Protein AF-A0A0G4L3L2-F1 (afdb_monomer_lite)

Sequence (146 aa):
MEMRANKRKVLPNSKELVLNYNRRTEPDVIPQHNDPLQIEWTDVKTLDDPQSTASCFIGGEALRVPDDSDPKFKLWWPMRHGWLNEEDYESAEHLFNDFETVIEKAIRQDLGLSRNSVWPQYSCVFVIPDLYDKYGGYDVTETFIK

Secondary structure (DSSP, 8-state):
--TTTTTPPPPTTHHHHHHHHHHHPPPP---GGG-TT------GGG-S-TT-TT----HHHHHTS-TT-SS------SEETTEE-TTT-S-HHHHHHHHHHHHHHHHHHTS----GGGGGG--------SS----SS--HHHHHH-

Structure (mmCIF, N/CA/C/O backbone):
data_AF-A0A0G4L3L2-F1
#
_entry.id   AF-A0A0G4L3L2-F1
#
loop_
_atom_site.group_PDB
_atom_site.id
_atom_site.type_symbol
_atom_site.label_atom_id
_atom_site.label_alt_id
_atom_site.label_comp_id
_atom_site.label_asym_id
_atom_site.label_entity_id
_atom_site.label_seq_id
_atom_site.pdbx_PDB_ins_code
_atom_site.Cartn_x
_atom_site.Cartn_y
_atom_site.Cartn_z
_atom_site.occupancy
_atom_site.B_iso_or_equiv
_atom_site.auth_seq_id
_atom_site.auth_comp_id
_atom_site.auth_asym_id
_atom_site.auth_atom_id
_atom_site.pdbx_PDB_model_num
ATOM 1 N N . MET A 1 1 ? 30.333 -23.474 -12.290 1.00 55.12 1 MET A N 1
ATOM 2 C CA . MET A 1 1 ? 31.736 -23.835 -12.592 1.00 55.12 1 MET A CA 1
ATOM 3 C C . MET A 1 1 ? 31.762 -24.846 -13.752 1.00 55.12 1 MET A C 1
ATOM 5 O O . MET A 1 1 ? 32.259 -25.940 -13.583 1.00 55.12 1 MET A O 1
ATOM 9 N N . GLU A 1 2 ? 31.203 -24.512 -14.931 1.00 64.56 2 GLU A N 1
ATOM 10 C CA . GLU A 1 2 ? 30.964 -25.517 -16.003 1.00 64.56 2 GLU A CA 1
ATOM 11 C C . GLU A 1 2 ? 30.978 -24.976 -17.453 1.00 64.56 2 GLU A C 1
ATOM 13 O O . GLU A 1 2 ? 30.742 -25.712 -18.405 1.00 64.56 2 GLU A O 1
ATOM 18 N N . MET A 1 3 ? 31.286 -23.692 -17.671 1.00 68.19 3 MET A N 1
ATOM 19 C CA . MET A 1 3 ? 31.401 -23.137 -19.035 1.00 68.19 3 MET A CA 1
ATOM 20 C C . MET A 1 3 ? 32.777 -23.420 -19.654 1.00 68.19 3 MET A C 1
ATOM 22 O O . MET A 1 3 ? 32.889 -23.723 -20.841 1.00 68.19 3 MET A O 1
ATOM 26 N N . ARG A 1 4 ? 33.835 -23.383 -18.827 1.00 63.28 4 ARG A N 1
ATOM 27 C CA . ARG A 1 4 ? 35.223 -23.617 -19.260 1.00 63.28 4 ARG A CA 1
ATOM 28 C C . ARG A 1 4 ? 35.494 -25.084 -19.605 1.00 63.28 4 ARG A C 1
ATOM 30 O O . ARG A 1 4 ? 36.118 -25.340 -20.628 1.00 63.28 4 ARG A O 1
ATOM 37 N N . ALA A 1 5 ? 34.982 -26.025 -18.806 1.00 75.94 5 ALA A N 1
ATOM 38 C CA . ALA A 1 5 ? 35.138 -27.466 -19.040 1.00 75.94 5 ALA A CA 1
ATOM 39 C C . ALA A 1 5 ? 34.462 -27.921 -20.347 1.00 75.94 5 ALA A C 1
ATOM 41 O O . ALA A 1 5 ? 35.021 -28.719 -21.091 1.00 75.94 5 ALA A O 1
ATOM 42 N N . ASN A 1 6 ? 33.314 -27.322 -20.680 1.00 76.06 6 ASN A N 1
ATOM 43 C CA . ASN A 1 6 ? 32.535 -27.643 -21.879 1.00 76.06 6 ASN A CA 1
ATOM 44 C C . ASN A 1 6 ? 32.904 -26.795 -23.114 1.00 76.06 6 ASN A C 1
ATOM 46 O O . ASN A 1 6 ? 32.197 -26.848 -24.119 1.00 76.06 6 ASN A O 1
ATOM 50 N N . LYS A 1 7 ? 33.967 -25.970 -23.045 1.00 74.25 7 LYS A N 1
ATOM 51 C CA . LYS A 1 7 ? 34.388 -25.009 -24.093 1.00 74.25 7 LYS A CA 1
ATOM 52 C C . LYS A 1 7 ? 33.258 -24.107 -24.628 1.00 74.25 7 LYS A C 1
ATOM 54 O O . LYS A 1 7 ? 33.363 -23.567 -25.730 1.00 74.25 7 LYS A O 1
ATOM 59 N N . ARG A 1 8 ? 32.187 -23.903 -23.855 1.00 71.38 8 ARG A N 1
ATOM 60 C CA . ARG A 1 8 ? 31.069 -23.032 -24.233 1.00 71.38 8 ARG A CA 1
ATOM 61 C C . ARG A 1 8 ? 31.498 -21.584 -24.017 1.00 71.38 8 ARG A C 1
ATOM 63 O O . ARG A 1 8 ? 31.829 -21.188 -22.900 1.00 71.38 8 ARG A O 1
ATOM 70 N N . LYS A 1 9 ? 31.524 -20.800 -25.094 1.00 70.19 9 LYS A N 1
ATOM 71 C CA . LYS A 1 9 ? 31.786 -19.357 -25.049 1.00 70.19 9 LYS A CA 1
ATOM 72 C C . LYS A 1 9 ? 30.460 -18.615 -25.163 1.00 70.19 9 LYS A C 1
ATOM 74 O O . LYS A 1 9 ? 29.697 -18.868 -26.089 1.00 70.19 9 LYS A O 1
ATOM 79 N N . VAL A 1 10 ? 30.198 -17.708 -24.227 1.00 71.06 10 VAL A N 1
ATOM 80 C CA . VAL A 1 10 ? 29.097 -16.746 -24.347 1.00 71.06 10 VAL A CA 1
ATOM 81 C C . VAL A 1 10 ? 29.445 -15.720 -25.417 1.00 71.06 10 VAL A C 1
ATOM 83 O O . VAL A 1 10 ? 30.600 -15.305 -25.530 1.00 71.06 10 VAL A O 1
ATOM 86 N N . LEU A 1 11 ? 28.447 -15.337 -26.212 1.00 77.44 11 LEU A N 1
ATOM 87 C CA . LEU A 1 11 ? 28.620 -14.332 -27.250 1.00 77.44 11 LEU A CA 1
ATOM 88 C C . LEU A 1 11 ? 28.963 -12.996 -26.570 1.00 77.44 11 LEU A C 1
ATOM 90 O O . LEU A 1 11 ? 28.160 -12.520 -25.765 1.00 77.44 11 LEU A O 1
ATOM 94 N N . PRO A 1 12 ? 30.125 -12.385 -26.854 1.00 77.56 12 PRO A N 1
ATOM 95 C CA . PRO A 1 12 ? 30.576 -11.205 -26.121 1.00 77.56 12 PRO A CA 1
ATOM 96 C C . PRO A 1 12 ? 29.653 -9.997 -26.321 1.00 77.56 12 PRO A C 1
ATOM 98 O O . PRO A 1 12 ? 29.585 -9.149 -25.440 1.00 77.56 12 PRO A O 1
ATOM 101 N N . ASN A 1 13 ? 28.912 -9.947 -27.437 1.00 84.06 13 ASN A N 1
ATOM 102 C CA . ASN A 1 13 ? 28.026 -8.833 -27.771 1.00 84.06 13 ASN A CA 1
ATOM 103 C C . ASN A 1 13 ? 26.521 -9.143 -27.656 1.00 84.06 13 ASN A C 1
ATOM 105 O O . ASN A 1 13 ? 25.691 -8.540 -28.335 1.00 84.06 13 ASN A O 1
ATOM 109 N N . SER A 1 14 ? 26.145 -10.118 -26.825 1.00 83.56 14 SER A N 1
ATOM 110 C CA . SER A 1 14 ? 24.741 -10.534 -26.685 1.00 83.56 14 SER A CA 1
ATOM 111 C C . SER A 1 14 ? 23.825 -9.408 -26.192 1.00 83.56 14 SER A C 1
ATOM 113 O O . SER A 1 14 ? 22.702 -9.283 -26.671 1.00 83.56 14 SER A O 1
ATOM 115 N N . LYS A 1 15 ? 24.307 -8.551 -25.281 1.00 88.94 15 LYS A N 1
ATOM 116 C CA . LYS A 1 15 ? 23.527 -7.431 -24.733 1.00 88.94 15 LYS A CA 1
ATOM 117 C C . LYS A 1 15 ? 23.177 -6.386 -25.796 1.00 88.94 15 LYS A C 1
ATOM 119 O O . LYS A 1 15 ? 22.025 -5.974 -25.876 1.00 88.94 15 LYS A O 1
ATOM 124 N N . GLU A 1 16 ? 24.145 -5.958 -26.607 1.00 90.50 16 GLU A N 1
ATOM 125 C CA . GLU A 1 16 ? 23.918 -4.931 -27.634 1.00 90.50 16 GLU A CA 1
ATOM 126 C C . GLU A 1 16 ? 22.978 -5.439 -28.733 1.00 90.50 16 GLU A C 1
ATOM 128 O O . GLU A 1 16 ? 22.109 -4.706 -29.200 1.00 90.50 16 GLU A O 1
ATOM 133 N N . LEU A 1 17 ? 23.097 -6.720 -29.095 1.00 90.19 17 LEU A N 1
ATOM 134 C CA . LEU A 1 17 ? 22.221 -7.356 -30.075 1.00 90.19 17 LEU A CA 1
ATOM 135 C C . LEU A 1 17 ? 20.758 -7.365 -29.607 1.00 90.19 17 LEU A C 1
ATOM 137 O O . LEU A 1 17 ? 19.875 -6.975 -30.369 1.00 90.19 17 LEU A O 1
ATOM 141 N N . VAL A 1 18 ? 20.509 -7.733 -28.346 1.00 89.56 18 VAL A N 1
ATOM 142 C CA . VAL A 1 18 ? 19.158 -7.719 -27.758 1.00 89.56 18 VAL A CA 1
ATOM 143 C C . VAL A 1 18 ? 18.606 -6.296 -27.664 1.00 89.56 18 VAL A C 1
ATOM 145 O O . VAL A 1 18 ? 17.461 -6.062 -28.037 1.00 89.56 18 VAL A O 1
ATOM 148 N N . LEU A 1 19 ? 19.414 -5.322 -27.232 1.00 91.62 19 LEU A N 1
ATOM 149 C CA . LEU A 1 19 ? 18.979 -3.923 -27.150 1.00 91.62 19 LEU A CA 1
ATOM 150 C C . LEU A 1 19 ? 18.607 -3.349 -28.523 1.00 91.62 19 LEU A C 1
ATOM 152 O O . LEU A 1 19 ? 17.598 -2.656 -28.647 1.00 91.62 19 LEU A O 1
ATOM 156 N N . ASN A 1 20 ? 19.403 -3.644 -29.554 1.00 93.31 20 ASN A N 1
ATOM 157 C CA . ASN A 1 20 ? 19.128 -3.197 -30.918 1.00 93.31 20 ASN A CA 1
ATOM 158 C C . ASN A 1 20 ? 17.855 -3.825 -31.492 1.00 93.31 20 ASN A C 1
ATOM 160 O O . ASN A 1 20 ? 17.123 -3.140 -32.205 1.00 93.31 20 ASN A O 1
ATOM 164 N N . TYR A 1 21 ? 17.586 -5.095 -31.176 1.00 92.25 21 TYR A N 1
ATOM 165 C CA . TYR A 1 21 ? 16.339 -5.759 -31.548 1.00 92.25 21 TYR A CA 1
ATOM 166 C C . TYR A 1 21 ? 15.142 -5.127 -30.824 1.00 92.25 21 TYR A C 1
ATOM 168 O O . TYR A 1 21 ? 14.243 -4.607 -31.477 1.00 92.25 21 TYR A O 1
ATOM 176 N N . ASN A 1 22 ? 15.180 -5.056 -29.489 1.00 92.56 22 ASN A N 1
ATOM 177 C CA . ASN A 1 22 ? 14.080 -4.525 -28.675 1.00 92.56 22 ASN A CA 1
ATOM 178 C C . ASN A 1 22 ? 13.737 -3.062 -28.995 1.00 92.56 22 ASN A C 1
ATOM 180 O O . ASN A 1 22 ? 12.605 -2.648 -28.795 1.00 92.56 22 ASN A O 1
ATOM 184 N N . ARG A 1 23 ? 14.699 -2.265 -29.484 1.00 92.25 23 ARG A N 1
ATOM 185 C CA . ARG A 1 23 ? 14.445 -0.874 -29.895 1.00 92.25 23 ARG A CA 1
ATOM 186 C C . ARG A 1 23 ? 13.660 -0.769 -31.208 1.00 92.25 23 ARG A C 1
ATOM 188 O O . ARG A 1 23 ? 13.014 0.247 -31.434 1.00 92.25 23 ARG A O 1
ATOM 195 N N . ARG A 1 24 ? 13.797 -1.748 -32.106 1.00 93.12 24 ARG A N 1
ATOM 196 C CA . ARG A 1 24 ? 13.209 -1.711 -33.458 1.00 93.12 24 ARG A CA 1
ATOM 197 C C . ARG A 1 24 ? 11.904 -2.490 -33.558 1.00 93.12 24 ARG A C 1
ATOM 199 O O . ARG A 1 24 ? 11.116 -2.208 -34.450 1.00 93.12 24 ARG A O 1
ATOM 206 N N . THR A 1 25 ? 11.726 -3.483 -32.698 1.00 92.88 25 THR A N 1
ATOM 207 C CA . THR A 1 25 ? 10.556 -4.356 -32.699 1.00 92.88 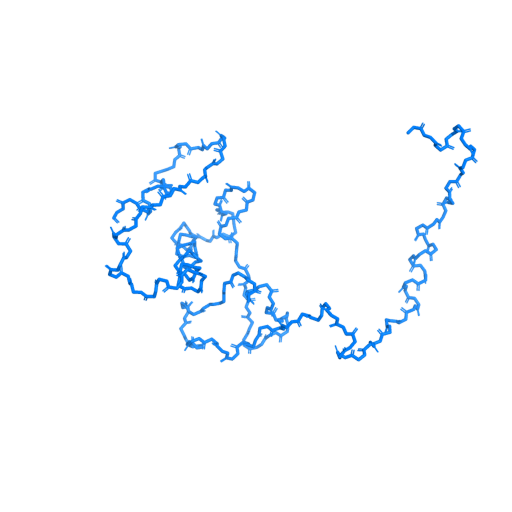25 THR A CA 1
ATOM 208 C C . THR A 1 25 ? 9.446 -3.728 -31.866 1.00 92.88 25 THR A C 1
ATOM 210 O O . THR A 1 25 ? 9.651 -3.430 -30.691 1.00 92.88 25 THR A O 1
ATOM 213 N N . GLU A 1 26 ? 8.277 -3.539 -32.470 1.00 92.00 26 GLU A N 1
ATOM 214 C CA . GLU A 1 26 ? 7.068 -3.131 -31.754 1.00 92.00 26 GLU A CA 1
ATOM 215 C C . GLU A 1 26 ? 6.461 -4.335 -31.012 1.00 92.00 26 GLU A C 1
ATOM 217 O O . GLU A 1 26 ? 6.576 -5.467 -31.490 1.00 92.00 26 GLU A O 1
ATOM 222 N N . PRO A 1 27 ? 5.856 -4.130 -29.831 1.00 88.19 27 PRO A N 1
ATOM 223 C CA . PRO A 1 27 ? 5.172 -5.201 -29.119 1.00 88.19 27 PRO A CA 1
ATOM 224 C C . PRO A 1 27 ? 3.898 -5.624 -29.862 1.00 88.19 27 PRO A C 1
ATOM 226 O O . PRO A 1 27 ? 3.087 -4.784 -30.250 1.00 88.19 27 PRO A O 1
ATOM 229 N N . ASP A 1 28 ? 3.692 -6.934 -30.005 1.00 84.44 28 ASP A N 1
ATOM 230 C CA . ASP A 1 28 ? 2.458 -7.478 -30.570 1.00 84.44 28 ASP A CA 1
ATOM 231 C C . ASP A 1 28 ? 1.310 -7.356 -29.560 1.00 84.44 28 ASP A C 1
ATOM 233 O O . ASP A 1 28 ? 1.382 -7.870 -28.440 1.00 84.44 28 ASP A O 1
ATOM 237 N N . VAL A 1 29 ? 0.223 -6.697 -29.963 1.00 85.31 29 VAL A N 1
ATOM 238 C CA . VAL A 1 29 ? -0.986 -6.579 -29.140 1.00 85.31 29 VAL A CA 1
ATOM 239 C C . VAL A 1 29 ? -1.827 -7.839 -29.311 1.00 85.31 29 VAL A C 1
ATOM 241 O O . VAL A 1 29 ? -2.409 -8.079 -30.371 1.00 85.31 29 VAL A O 1
ATOM 244 N N . ILE A 1 30 ? -1.909 -8.649 -28.256 1.00 85.62 30 ILE A N 1
ATOM 245 C CA . ILE A 1 30 ? -2.783 -9.823 -28.224 1.00 85.62 30 ILE A CA 1
ATOM 246 C C . ILE A 1 30 ? -4.220 -9.433 -27.837 1.00 85.62 30 ILE A C 1
ATOM 248 O O . ILE A 1 30 ? -4.425 -8.488 -27.072 1.00 85.62 30 ILE A O 1
ATOM 252 N N . PRO A 1 31 ? -5.247 -10.146 -28.335 1.00 86.56 31 PRO A N 1
ATOM 253 C CA . PRO A 1 31 ? -6.617 -9.959 -27.865 1.00 86.56 31 PRO A CA 1
ATOM 254 C C . PRO A 1 31 ? -6.755 -10.281 -26.370 1.00 86.56 31 PRO A C 1
ATOM 256 O O . PRO A 1 31 ? -6.218 -11.288 -25.921 1.00 86.56 31 PRO A O 1
ATOM 259 N N . GLN A 1 32 ? -7.556 -9.504 -25.631 1.00 81.12 32 GLN A N 1
ATOM 260 C CA . GLN A 1 32 ? -7.742 -9.673 -24.176 1.00 81.12 32 GLN A CA 1
ATOM 261 C C . GLN A 1 32 ? -8.170 -11.091 -23.762 1.00 81.12 32 GLN A C 1
ATOM 263 O O . GLN A 1 32 ? -7.652 -11.637 -22.800 1.00 81.12 32 GLN A O 1
ATOM 268 N N . HIS A 1 33 ? -9.050 -11.748 -24.529 1.00 85.00 33 HIS A N 1
ATOM 269 C CA . HIS A 1 33 ? -9.484 -13.123 -24.234 1.00 85.00 33 HIS A CA 1
ATOM 270 C C . HIS A 1 33 ? -8.355 -14.170 -24.305 1.00 85.00 33 HIS A C 1
ATOM 272 O O . HIS A 1 33 ? -8.544 -15.294 -23.848 1.00 85.00 33 HIS A O 1
ATOM 278 N N . ASN A 1 34 ? -7.206 -13.813 -24.890 1.00 85.31 34 ASN A N 1
ATOM 279 C CA . ASN A 1 34 ? -6.017 -14.655 -24.990 1.00 85.31 34 ASN A CA 1
ATOM 280 C C . ASN A 1 34 ? -4.933 -14.279 -23.968 1.00 85.31 34 ASN A C 1
ATOM 282 O O . ASN A 1 34 ? -3.864 -14.889 -23.996 1.00 85.31 34 ASN A O 1
ATOM 286 N N . ASP A 1 35 ? -5.183 -13.301 -23.090 1.00 85.19 35 ASP A N 1
ATOM 287 C CA . ASP A 1 35 ? -4.245 -12.872 -22.053 1.00 85.19 35 ASP A CA 1
ATOM 288 C C . ASP A 1 35 ? -4.692 -13.358 -20.660 1.00 85.19 35 ASP A C 1
ATOM 290 O O . ASP A 1 35 ? -5.435 -12.668 -19.960 1.00 85.19 35 ASP A O 1
ATOM 294 N N . PRO A 1 36 ? -4.247 -14.547 -20.210 1.00 81.88 36 PRO A N 1
ATOM 295 C CA . PRO A 1 36 ? -4.559 -15.037 -18.869 1.00 81.88 36 PRO A CA 1
ATOM 296 C C . PRO A 1 36 ? -3.869 -14.235 -17.753 1.00 81.88 36 PRO A C 1
ATOM 298 O O . PRO A 1 36 ? -4.173 -14.459 -16.583 1.00 81.88 36 PRO A O 1
ATOM 301 N N . LEU A 1 37 ? -2.926 -13.345 -18.087 1.00 84.94 37 LEU A N 1
ATOM 302 C CA . LEU A 1 37 ? -2.200 -12.491 -17.144 1.00 84.94 37 LEU A CA 1
ATOM 303 C C . LEU A 1 37 ? -2.688 -11.038 -17.188 1.00 84.94 37 LEU A C 1
ATOM 305 O O . LEU A 1 37 ? -2.021 -10.156 -16.641 1.00 84.94 37 LEU A O 1
ATOM 309 N N . GLN A 1 38 ? -3.843 -10.787 -17.8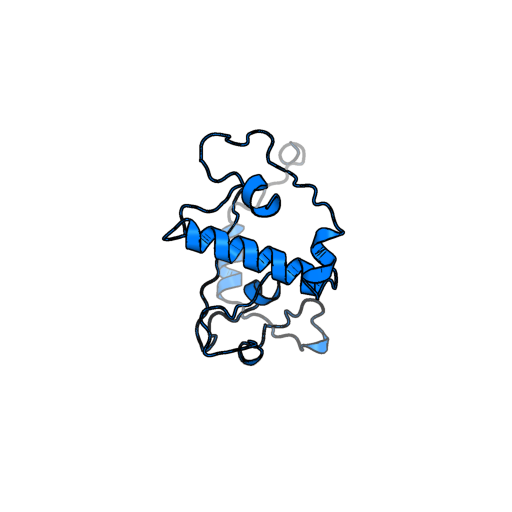12 1.00 84.00 38 GLN A N 1
ATOM 310 C CA . GLN A 1 38 ? -4.424 -9.456 -17.887 1.00 84.00 38 GLN A CA 1
ATOM 311 C C . GLN A 1 38 ? -4.581 -8.864 -16.481 1.00 84.00 38 GLN A C 1
ATOM 313 O O . GLN A 1 38 ? -5.225 -9.436 -15.600 1.00 84.00 38 GLN A O 1
ATOM 318 N N . ILE A 1 39 ? -3.998 -7.684 -16.282 1.00 86.12 39 ILE A N 1
ATOM 319 C CA . ILE A 1 39 ? -4.164 -6.917 -15.051 1.00 86.12 39 ILE A CA 1
ATOM 320 C C . ILE A 1 39 ? -5.500 -6.183 -15.140 1.00 86.12 39 ILE A C 1
ATOM 322 O O . ILE A 1 39 ? -5.710 -5.349 -16.021 1.00 86.12 39 ILE A O 1
ATOM 326 N N . GLU A 1 40 ? -6.403 -6.498 -14.218 1.00 88.06 40 GLU A N 1
ATOM 327 C CA . GLU A 1 40 ? -7.616 -5.718 -13.997 1.00 88.06 40 GLU A CA 1
ATOM 328 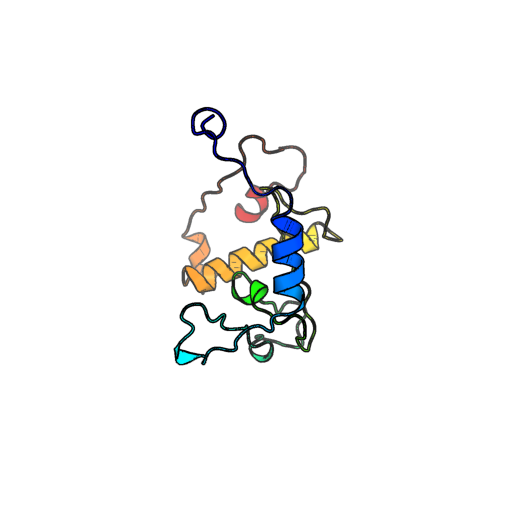C C . GLU A 1 40 ? -7.254 -4.455 -13.210 1.00 88.06 40 GLU A C 1
ATOM 330 O O . GLU A 1 40 ? -6.923 -4.529 -12.025 1.00 88.06 40 GLU A O 1
ATOM 335 N N . TRP A 1 41 ? -7.243 -3.316 -13.903 1.00 91.62 41 TRP A N 1
ATOM 336 C CA . TRP A 1 41 ? -6.935 -2.013 -13.319 1.00 91.62 41 TRP A CA 1
ATOM 337 C C . TRP A 1 41 ? -8.057 -1.548 -12.393 1.00 91.62 41 TRP A C 1
ATOM 339 O O . TRP A 1 41 ? -9.236 -1.728 -12.694 1.00 91.62 41 TRP A O 1
ATOM 349 N N . THR A 1 42 ? -7.679 -0.918 -11.286 1.00 92.94 42 THR A N 1
ATOM 350 C CA . THR A 1 42 ? -8.610 -0.360 -10.306 1.00 92.94 42 THR A CA 1
ATOM 351 C C . THR A 1 42 ? -9.359 0.815 -10.921 1.00 92.94 42 THR A C 1
ATOM 353 O O . THR A 1 42 ? -8.743 1.781 -11.381 1.00 92.94 42 THR A O 1
ATOM 356 N N . ASP A 1 43 ? -10.691 0.758 -10.910 1.00 90.81 43 ASP A N 1
ATOM 357 C CA . ASP A 1 43 ? -11.507 1.905 -11.295 1.00 90.81 43 ASP A CA 1
ATOM 358 C C . ASP A 1 43 ? -11.509 2.932 -10.163 1.00 90.81 43 ASP A C 1
ATOM 360 O O . ASP A 1 43 ? -12.132 2.767 -9.121 1.00 90.81 43 ASP A O 1
ATOM 364 N N . VAL A 1 44 ? -10.824 4.042 -10.394 1.00 88.69 44 VAL A N 1
ATOM 365 C CA . VAL A 1 44 ? -10.684 5.139 -9.435 1.00 88.69 44 VAL A CA 1
ATOM 366 C C . VAL A 1 44 ? -12.035 5.720 -8.989 1.00 88.69 44 VAL A C 1
ATOM 368 O O . VAL A 1 44 ? -12.138 6.302 -7.909 1.00 88.69 44 VAL A O 1
ATOM 371 N N . LYS A 1 45 ? -13.098 5.544 -9.780 1.00 86.25 45 LYS A N 1
ATOM 372 C CA . LYS A 1 45 ? -14.442 6.049 -9.459 1.00 86.25 45 LYS A CA 1
ATOM 373 C C . LYS A 1 45 ? -15.167 5.227 -8.399 1.00 86.25 45 LYS A C 1
ATOM 375 O O . LYS A 1 45 ? -16.200 5.682 -7.913 1.00 86.25 45 LYS A O 1
ATOM 380 N N . THR A 1 46 ? -14.663 4.045 -8.047 1.00 84.81 46 THR A N 1
ATOM 381 C CA . THR A 1 46 ? -15.269 3.188 -7.017 1.00 84.81 46 THR A CA 1
ATOM 382 C C . THR A 1 46 ? -14.850 3.570 -5.602 1.00 84.81 46 THR A C 1
ATOM 384 O O . THR A 1 46 ? -15.213 2.871 -4.661 1.00 84.81 46 THR A O 1
ATOM 387 N N . LEU A 1 47 ? -14.085 4.653 -5.438 1.00 83.06 47 LEU A N 1
ATOM 388 C CA . LEU A 1 47 ? -13.742 5.196 -4.130 1.00 83.06 47 LEU A CA 1
ATOM 389 C C . LEU A 1 47 ? -15.027 5.505 -3.339 1.00 83.06 47 LEU A C 1
ATOM 391 O O . LEU A 1 47 ? -15.920 6.172 -3.862 1.00 83.06 47 LEU A O 1
ATOM 395 N N . ASP A 1 48 ? -15.107 5.046 -2.086 1.00 73.44 48 ASP A N 1
ATOM 396 C CA . ASP A 1 48 ? -16.316 5.181 -1.253 1.00 73.44 48 ASP A CA 1
ATOM 397 C C . ASP A 1 48 ? -16.773 6.641 -1.111 1.00 73.44 48 ASP A C 1
ATOM 399 O O . ASP A 1 48 ? -17.967 6.940 -1.135 1.00 73.44 48 ASP A O 1
ATOM 403 N N . ASP A 1 49 ? -15.809 7.555 -0.970 1.00 76.31 49 ASP A N 1
ATOM 404 C CA . ASP A 1 49 ? -16.051 8.993 -0.925 1.00 76.31 49 ASP A CA 1
ATOM 405 C C . ASP A 1 49 ? -14.916 9.746 -1.638 1.00 76.31 49 ASP A C 1
ATOM 407 O O . ASP A 1 49 ? -13.863 9.988 -1.042 1.00 76.31 49 ASP A O 1
ATOM 411 N N . PRO A 1 50 ? -15.124 10.163 -2.900 1.00 71.31 50 PRO A N 1
ATOM 412 C CA . PRO A 1 50 ? -14.129 10.900 -3.676 1.00 71.31 50 PRO A CA 1
ATOM 413 C C . PRO A 1 50 ? -13.738 12.268 -3.100 1.00 71.31 50 PRO A C 1
ATOM 415 O O . PRO A 1 50 ? -12.770 12.860 -3.573 1.00 71.31 50 PRO A O 1
ATOM 418 N N . GLN A 1 51 ? -14.505 12.821 -2.154 1.00 69.50 51 GLN A N 1
ATOM 419 C CA . GLN A 1 51 ? -14.216 14.118 -1.529 1.00 69.50 51 GLN A CA 1
ATOM 420 C C . GLN A 1 51 ? -13.538 13.979 -0.162 1.00 69.50 51 GLN A C 1
ATOM 422 O O . GLN A 1 51 ? -12.981 14.954 0.348 1.00 69.50 51 GLN A O 1
ATOM 427 N N . SER A 1 52 ? -13.567 12.786 0.434 1.00 73.38 52 SER A N 1
ATOM 428 C CA . SER A 1 52 ? -12.913 12.521 1.709 1.00 73.38 52 SER A CA 1
ATOM 429 C C . SER A 1 52 ? -11.435 12.220 1.508 1.00 73.38 52 SER A C 1
ATOM 431 O O . SER A 1 52 ? -11.059 11.282 0.809 1.00 73.38 52 SER A O 1
ATOM 433 N N . THR A 1 53 ? -10.583 12.957 2.217 1.00 67.06 53 THR A N 1
ATOM 434 C CA . THR A 1 53 ? -9.140 12.688 2.282 1.00 67.06 53 THR A CA 1
ATOM 435 C C . THR A 1 53 ? -8.806 11.348 2.936 1.00 67.06 53 THR A C 1
ATOM 437 O O . THR A 1 53 ? -7.692 10.868 2.779 1.00 67.06 53 THR A O 1
ATOM 440 N N . ALA A 1 54 ? -9.747 10.746 3.670 1.00 70.94 54 ALA A N 1
ATOM 441 C CA . ALA A 1 54 ? -9.573 9.437 4.299 1.00 70.94 54 ALA A CA 1
ATOM 442 C C . ALA A 1 54 ? -9.949 8.264 3.372 1.00 70.94 54 ALA A C 1
ATOM 444 O O . ALA A 1 54 ? -9.737 7.104 3.728 1.00 70.94 54 ALA A O 1
ATOM 445 N N . SER A 1 55 ? -10.533 8.530 2.197 1.00 84.06 55 SER A N 1
ATOM 446 C CA . SER A 1 55 ? -10.865 7.469 1.247 1.00 84.06 55 SER A CA 1
ATOM 447 C C . SER A 1 55 ? -9.632 7.081 0.428 1.00 84.06 55 SER A C 1
ATOM 449 O O . SER A 1 55 ? -8.934 7.928 -0.122 1.00 84.06 55 SER A O 1
ATOM 451 N N . CYS A 1 56 ? -9.333 5.784 0.370 1.00 91.44 56 CYS A N 1
ATOM 452 C CA . CYS A 1 56 ? -8.117 5.254 -0.246 1.00 91.44 56 CYS A CA 1
ATOM 453 C C . CYS A 1 56 ? -8.313 3.810 -0.726 1.00 91.44 56 CYS A C 1
ATOM 455 O O . CYS A 1 56 ? -9.170 3.085 -0.212 1.00 91.44 56 CYS A O 1
ATOM 457 N N . PHE A 1 57 ? -7.478 3.375 -1.666 1.00 93.50 57 PHE A N 1
ATOM 458 C CA . PHE A 1 57 ? -7.325 1.963 -2.016 1.00 93.50 57 PHE A CA 1
ATOM 459 C C . PHE A 1 57 ? -6.213 1.336 -1.173 1.00 93.50 57 PHE A C 1
ATOM 461 O O . PHE A 1 57 ? -5.250 2.017 -0.817 1.00 93.50 57 PHE A O 1
ATOM 468 N N . ILE A 1 58 ? -6.316 0.038 -0.884 1.00 94.38 58 ILE A N 1
ATOM 469 C CA . ILE A 1 58 ? -5.267 -0.715 -0.183 1.00 94.38 58 ILE A CA 1
ATOM 470 C C . ILE A 1 58 ? -4.861 -1.961 -0.974 1.00 94.38 58 ILE A C 1
ATOM 472 O O . ILE A 1 58 ? -5.557 -2.396 -1.890 1.00 94.38 58 ILE A O 1
ATOM 476 N N . GLY A 1 59 ? -3.713 -2.543 -0.623 1.00 92.69 59 GLY A N 1
ATOM 477 C CA . GLY A 1 59 ? -3.276 -3.832 -1.155 1.00 92.69 59 GLY A CA 1
ATOM 478 C C . GLY A 1 59 ? -3.196 -3.869 -2.684 1.00 92.69 59 GLY A C 1
ATOM 479 O O . GLY A 1 59 ? -2.585 -3.005 -3.314 1.00 92.69 59 GLY A O 1
ATOM 480 N N . GLY A 1 60 ? -3.801 -4.897 -3.284 1.00 93.12 60 GLY A N 1
ATOM 481 C CA . GLY A 1 60 ? -3.774 -5.104 -4.732 1.00 93.12 60 GLY A CA 1
ATOM 482 C C . GLY A 1 60 ? -4.431 -3.976 -5.527 1.00 93.12 60 GLY A C 1
ATOM 483 O O . GLY A 1 60 ? -3.932 -3.636 -6.595 1.00 93.12 60 GLY A O 1
ATOM 484 N N . GLU A 1 61 ? -5.493 -3.362 -5.002 1.00 93.44 61 GLU A N 1
ATOM 485 C CA . GLU A 1 61 ? -6.182 -2.257 -5.677 1.00 93.44 61 GLU A CA 1
ATOM 486 C C . GLU A 1 61 ? -5.294 -1.012 -5.751 1.00 93.44 61 GLU A C 1
ATOM 488 O O . GLU A 1 61 ? -5.211 -0.376 -6.800 1.00 93.44 61 GLU A O 1
ATOM 493 N N . ALA A 1 62 ? -4.552 -0.707 -4.681 1.00 94.56 62 ALA A N 1
ATOM 494 C CA . ALA A 1 62 ? -3.615 0.418 -4.659 1.00 94.56 62 ALA A CA 1
ATOM 495 C C . ALA A 1 62 ? -2.479 0.259 -5.686 1.00 94.56 62 ALA A C 1
ATOM 497 O O . ALA A 1 62 ? -2.045 1.235 -6.292 1.00 94.56 62 ALA A O 1
ATOM 498 N N . LEU A 1 63 ? -2.016 -0.976 -5.913 1.00 94.69 63 LEU A N 1
ATOM 499 C CA . LEU A 1 63 ? -0.961 -1.291 -6.889 1.00 94.69 63 LEU A CA 1
ATOM 500 C C . LEU A 1 63 ? -1.438 -1.269 -8.341 1.00 94.69 63 LEU A C 1
ATOM 502 O O . LEU A 1 63 ? -0.617 -1.249 -9.255 1.00 94.69 63 LEU A O 1
ATOM 506 N N . ARG A 1 64 ? -2.753 -1.322 -8.551 1.00 94.50 64 ARG A N 1
ATOM 507 C CA . ARG A 1 64 ? -3.389 -1.351 -9.869 1.00 94.50 64 ARG A CA 1
ATOM 508 C C . ARG A 1 64 ? -4.120 -0.049 -10.174 1.00 94.50 64 ARG A C 1
ATOM 510 O O . ARG A 1 64 ? -4.983 -0.030 -11.045 1.00 94.50 64 ARG A O 1
ATOM 517 N N . VAL A 1 65 ? -3.793 1.036 -9.477 1.00 94.12 65 VAL A N 1
ATOM 518 C CA . VAL A 1 65 ? -4.218 2.373 -9.893 1.00 94.12 65 VAL A CA 1
ATOM 519 C C . VAL A 1 65 ? -3.399 2.772 -11.129 1.00 94.12 65 VAL A C 1
ATOM 521 O O . VAL A 1 65 ? -2.171 2.694 -11.073 1.00 94.12 65 VAL A O 1
ATOM 524 N N . PRO A 1 66 ? -4.031 3.182 -12.245 1.00 92.06 66 PRO A N 1
ATOM 525 C CA . PRO A 1 66 ? -3.305 3.648 -13.425 1.00 92.06 66 PRO A CA 1
ATOM 526 C C . PRO A 1 66 ? -2.443 4.886 -13.136 1.00 92.06 66 PRO A C 1
ATOM 528 O O . PRO A 1 66 ? -2.875 5.800 -12.427 1.00 92.06 66 PRO A O 1
ATOM 531 N N . ASP A 1 67 ? -1.253 4.958 -13.736 1.00 88.94 67 ASP A N 1
ATOM 532 C CA . ASP A 1 67 ? -0.334 6.103 -13.592 1.00 88.94 67 ASP A CA 1
ATOM 533 C C . ASP A 1 67 ? -0.941 7.424 -14.111 1.00 88.94 67 ASP A C 1
ATOM 535 O O . ASP A 1 67 ? -0.586 8.514 -13.651 1.00 88.94 67 ASP A O 1
ATOM 539 N N . ASP A 1 68 ? -1.861 7.335 -15.072 1.00 90.38 68 ASP A N 1
ATOM 540 C CA . ASP A 1 68 ? -2.605 8.440 -15.681 1.00 90.38 68 ASP A CA 1
ATOM 541 C C . ASP A 1 68 ? -4.010 8.634 -15.081 1.00 90.38 68 ASP A C 1
ATOM 543 O O . ASP A 1 68 ? -4.858 9.296 -15.682 1.00 90.38 68 ASP A O 1
ATOM 547 N N . SER A 1 69 ? -4.249 8.090 -13.883 1.00 89.62 69 SER A N 1
ATOM 548 C CA . SER A 1 69 ? -5.496 8.265 -13.132 1.00 89.62 69 SER A CA 1
ATOM 549 C C . SER A 1 69 ? -5.874 9.735 -12.895 1.00 89.62 69 SER A C 1
ATOM 551 O O . SER A 1 69 ? -5.025 10.597 -12.643 1.00 89.62 69 SER A O 1
ATOM 553 N N . ASP A 1 70 ? -7.184 10.003 -12.938 1.00 86.81 70 ASP A N 1
ATOM 554 C CA . ASP A 1 70 ? -7.794 11.276 -12.550 1.00 86.81 70 ASP A CA 1
ATOM 555 C C . ASP A 1 70 ? -8.937 11.018 -11.544 1.00 86.81 70 ASP A C 1
ATOM 557 O O . ASP A 1 70 ? -9.938 10.395 -11.918 1.00 86.81 70 ASP A O 1
ATOM 561 N N . PRO A 1 71 ? -8.809 11.451 -10.273 1.00 87.44 71 PRO A N 1
ATOM 562 C CA . PRO A 1 71 ? -7.683 12.192 -9.690 1.00 87.44 71 PRO A CA 1
ATOM 563 C C . PRO A 1 71 ? -6.393 11.364 -9.593 1.00 87.44 71 PRO A C 1
ATOM 565 O O . PRO A 1 71 ? -6.420 10.137 -9.621 1.00 87.44 71 PRO A O 1
ATOM 568 N N . LYS A 1 72 ? -5.253 12.049 -9.438 1.00 89.06 72 LYS A N 1
ATOM 569 C CA . LYS A 1 72 ? -3.955 11.395 -9.224 1.00 89.06 72 LYS A CA 1
ATOM 570 C C . LYS A 1 72 ? -3.842 10.831 -7.813 1.00 89.06 72 LYS A C 1
ATOM 572 O O . LYS A 1 72 ? -4.152 11.524 -6.846 1.00 89.06 72 LYS A O 1
ATOM 577 N N . PHE A 1 73 ? -3.278 9.633 -7.702 1.00 91.00 73 PHE A N 1
ATOM 578 C CA . PHE A 1 73 ? -2.979 8.992 -6.423 1.00 91.00 73 PHE A CA 1
ATOM 579 C C . PHE A 1 73 ? -1.484 9.011 -6.127 1.00 91.00 73 PHE A C 1
ATOM 581 O O . PHE A 1 73 ? -0.644 8.946 -7.026 1.00 91.00 73 PHE A O 1
ATOM 588 N N . LYS A 1 74 ? -1.153 9.068 -4.836 1.00 91.12 74 LYS A N 1
ATOM 589 C CA . LYS A 1 74 ? 0.187 8.771 -4.332 1.00 91.12 74 LYS A CA 1
ATOM 590 C C . LYS A 1 74 ? 0.139 7.421 -3.628 1.00 91.12 74 LYS A C 1
ATOM 592 O O . LYS A 1 74 ? -0.702 7.211 -2.760 1.00 91.12 74 LYS A O 1
ATOM 597 N N . LEU A 1 75 ? 1.045 6.525 -4.006 1.00 93.62 75 LEU A N 1
ATOM 598 C CA . LEU A 1 75 ? 1.196 5.232 -3.352 1.00 93.62 75 LEU A CA 1
ATOM 599 C C . LEU A 1 75 ? 2.050 5.384 -2.090 1.00 93.62 75 LEU A C 1
ATOM 601 O O . LEU A 1 75 ? 3.188 5.854 -2.159 1.00 93.62 75 LEU A O 1
ATOM 605 N N . TRP A 1 76 ? 1.500 4.954 -0.961 1.00 95.12 76 TRP A N 1
ATOM 606 C CA . TRP A 1 76 ? 2.144 4.993 0.345 1.00 95.12 76 TRP A CA 1
ATOM 607 C C . TRP A 1 76 ? 2.492 3.584 0.823 1.00 95.12 76 TRP A C 1
ATOM 609 O O . TRP A 1 76 ? 1.741 2.633 0.613 1.00 95.12 76 TRP A O 1
ATOM 619 N N . TRP A 1 77 ? 3.654 3.452 1.464 1.00 95.50 77 TRP A N 1
ATOM 620 C CA . TRP A 1 77 ? 4.169 2.179 1.969 1.00 95.50 77 TRP A CA 1
ATOM 621 C C . TRP A 1 77 ? 4.458 2.306 3.463 1.00 95.50 77 TRP A C 1
ATOM 623 O O . TRP A 1 77 ? 5.581 2.664 3.808 1.00 95.50 77 TRP A O 1
ATOM 633 N N . PRO A 1 78 ? 3.487 2.045 4.359 1.00 94.19 78 PRO A N 1
ATOM 634 C CA . PRO A 1 78 ? 3.689 2.186 5.806 1.00 94.19 78 PRO A CA 1
ATOM 635 C C . PRO A 1 78 ? 4.783 1.269 6.363 1.00 94.19 78 PRO A C 1
ATOM 637 O O . PRO A 1 78 ? 5.406 1.577 7.371 1.00 94.19 78 PRO A O 1
ATOM 640 N N . MET A 1 79 ? 5.054 0.147 5.694 1.00 90.69 79 MET A N 1
ATOM 641 C CA . MET A 1 79 ? 6.151 -0.750 6.040 1.00 90.69 79 MET A CA 1
ATOM 642 C C . MET A 1 79 ? 7.075 -0.984 4.853 1.00 90.69 79 MET A C 1
ATOM 644 O O . MET A 1 79 ? 6.616 -1.271 3.743 1.00 90.69 79 MET A O 1
ATOM 648 N N . ARG A 1 80 ? 8.385 -0.942 5.097 1.00 89.81 80 ARG A N 1
ATOM 649 C CA . ARG A 1 80 ? 9.428 -1.300 4.128 1.00 89.81 80 ARG A CA 1
ATOM 650 C C . ARG A 1 80 ? 10.551 -2.045 4.834 1.00 89.81 80 ARG A C 1
ATOM 652 O O . ARG A 1 80 ? 10.895 -1.750 5.969 1.00 89.81 80 ARG A O 1
ATOM 659 N N . HIS A 1 81 ? 11.118 -3.045 4.162 1.00 87.88 81 HIS A N 1
ATOM 660 C CA . HIS A 1 81 ? 12.252 -3.825 4.682 1.00 87.88 81 HIS A CA 1
ATOM 661 C C . HIS A 1 81 ? 12.029 -4.455 6.076 1.00 87.88 81 HIS A C 1
ATOM 663 O O . HIS A 1 81 ? 12.992 -4.710 6.791 1.00 87.88 81 HIS A O 1
ATOM 669 N N . GLY A 1 82 ? 10.775 -4.737 6.448 1.00 81.56 82 GLY A N 1
ATOM 670 C CA . GLY A 1 82 ? 10.420 -5.298 7.758 1.00 81.56 82 GLY A CA 1
ATOM 671 C C . GLY A 1 82 ? 10.261 -4.270 8.883 1.00 81.56 82 GLY A C 1
ATOM 672 O O . GLY A 1 82 ? 10.093 -4.676 10.026 1.00 81.56 82 GLY A O 1
ATOM 673 N N . TRP A 1 83 ? 10.289 -2.973 8.567 1.00 85.12 83 TRP A N 1
ATOM 674 C CA . TRP A 1 83 ? 10.170 -1.867 9.519 1.00 85.12 83 TRP A CA 1
ATOM 675 C C . TRP A 1 83 ? 9.105 -0.868 9.088 1.00 85.12 83 TRP A C 1
ATOM 677 O O . TRP A 1 83 ? 8.714 -0.836 7.919 1.00 85.12 83 TRP A O 1
ATOM 687 N N . LEU A 1 84 ? 8.660 -0.040 10.033 1.00 88.12 84 LEU A N 1
ATOM 688 C CA . LEU A 1 84 ? 7.847 1.130 9.732 1.00 88.12 84 LEU A CA 1
ATOM 689 C C . LEU A 1 84 ? 8.650 2.123 8.883 1.00 88.12 84 LEU A C 1
ATOM 691 O O . LEU A 1 84 ? 9.846 2.325 9.087 1.00 88.12 84 LEU A O 1
ATOM 695 N N . ASN A 1 85 ? 7.992 2.711 7.891 1.00 91.44 85 ASN A N 1
ATOM 696 C CA . ASN A 1 85 ? 8.622 3.607 6.935 1.00 91.44 85 ASN A CA 1
ATOM 697 C C . ASN A 1 85 ? 8.587 5.057 7.430 1.00 91.44 85 ASN A C 1
ATOM 699 O O . ASN A 1 85 ? 7.733 5.837 7.027 1.00 91.44 85 ASN A O 1
ATOM 703 N N . GLU A 1 86 ? 9.514 5.420 8.308 1.00 87.88 86 GLU A N 1
ATOM 704 C CA . GLU A 1 86 ? 9.580 6.777 8.869 1.00 87.88 86 GLU A CA 1
ATOM 705 C C . GLU A 1 86 ? 10.171 7.817 7.901 1.00 87.88 86 GLU A C 1
ATOM 707 O O . GLU A 1 86 ? 10.026 9.013 8.129 1.00 87.88 86 GLU A O 1
ATOM 712 N N . GLU A 1 87 ? 10.829 7.387 6.819 1.00 89.81 87 GLU A N 1
ATOM 713 C CA . GLU A 1 87 ? 11.513 8.293 5.885 1.00 89.81 87 GLU A CA 1
ATOM 714 C C . GLU A 1 87 ? 10.558 8.965 4.892 1.00 89.81 87 GLU A C 1
ATOM 716 O O . GLU A 1 87 ? 10.719 10.144 4.577 1.00 89.81 87 GLU A O 1
ATOM 721 N N . ASP A 1 88 ? 9.573 8.220 4.379 1.00 91.94 88 ASP A N 1
ATOM 722 C CA . ASP A 1 88 ? 8.692 8.724 3.319 1.00 91.94 88 ASP A CA 1
ATOM 723 C C . ASP A 1 88 ? 7.543 9.599 3.867 1.00 91.94 88 ASP A C 1
ATOM 725 O O . ASP A 1 88 ? 6.908 10.321 3.091 1.00 91.94 88 ASP A O 1
ATOM 729 N N . TYR A 1 89 ? 7.275 9.550 5.178 1.00 93.06 89 TYR A N 1
ATOM 730 C CA . TYR A 1 89 ? 6.152 10.221 5.842 1.00 93.06 89 TY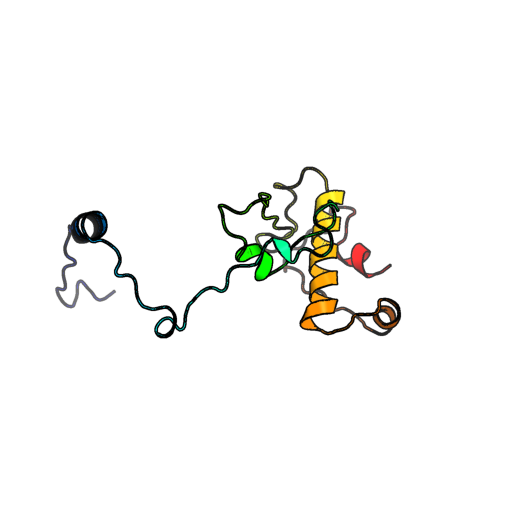R A CA 1
ATOM 731 C C . TYR A 1 89 ? 6.572 11.510 6.553 1.00 93.06 89 TYR A C 1
ATOM 733 O O . TYR A 1 89 ? 7.622 11.597 7.178 1.00 93.06 89 TYR A O 1
ATOM 741 N N . GLU A 1 90 ? 5.702 12.520 6.506 1.00 90.75 90 GLU A N 1
ATOM 742 C CA . GLU A 1 90 ? 5.953 13.821 7.145 1.00 90.75 90 GLU A CA 1
ATOM 743 C C . GLU A 1 90 ? 5.788 13.787 8.672 1.00 90.75 90 GLU A C 1
ATOM 745 O O . GLU A 1 90 ? 6.365 14.612 9.382 1.00 90.75 90 GLU A O 1
ATOM 750 N N . SER A 1 91 ? 4.989 12.851 9.190 1.00 91.44 91 SER A N 1
ATOM 751 C CA . SER A 1 91 ? 4.742 12.686 10.620 1.00 91.44 91 SER A CA 1
ATOM 752 C C . SER A 1 91 ? 4.496 11.223 10.979 1.00 91.44 91 SER A C 1
ATOM 754 O O . SER A 1 91 ? 3.970 10.447 10.178 1.00 91.44 91 SER A O 1
ATOM 756 N N . ALA A 1 92 ? 4.830 10.862 12.221 1.00 88.56 92 ALA A N 1
ATOM 757 C CA . ALA A 1 92 ? 4.518 9.544 12.766 1.00 88.56 92 ALA A CA 1
ATOM 758 C C . ALA A 1 92 ? 3.003 9.280 12.776 1.00 88.56 92 ALA A C 1
ATOM 760 O O . ALA A 1 92 ? 2.568 8.181 12.467 1.00 88.56 92 ALA A O 1
ATOM 76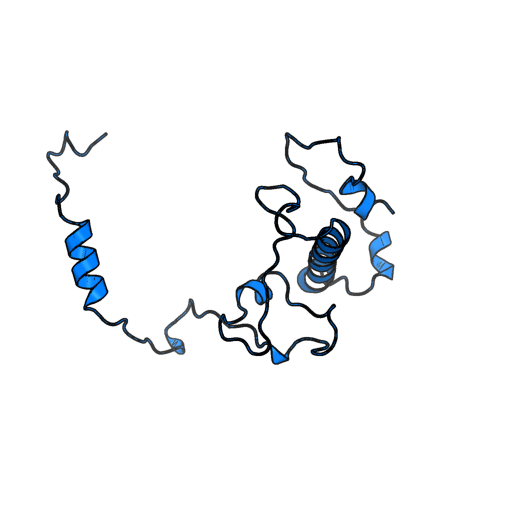1 N N . GLU A 1 93 ? 2.188 10.298 13.067 1.00 90.25 93 GLU A N 1
ATOM 762 C CA . GLU A 1 93 ? 0.725 10.185 13.052 1.00 90.25 93 GLU A CA 1
ATOM 763 C C . GLU A 1 93 ? 0.196 9.772 11.672 1.00 90.25 93 GLU A C 1
ATOM 765 O O . GLU A 1 93 ? -0.627 8.868 11.577 1.00 90.25 93 GLU A O 1
ATOM 770 N N . HIS A 1 94 ? 0.708 10.374 10.593 1.00 91.31 94 HIS A N 1
ATOM 771 C CA . HIS A 1 94 ? 0.320 10.004 9.232 1.00 91.31 94 HIS A CA 1
ATOM 772 C C . HIS A 1 94 ? 0.697 8.549 8.916 1.00 91.31 94 HIS A C 1
ATOM 774 O O . HIS A 1 94 ? -0.123 7.800 8.391 1.00 91.31 94 HIS A O 1
ATOM 780 N N . LEU A 1 95 ? 1.904 8.133 9.307 1.00 92.38 95 LEU A N 1
ATOM 781 C CA . LEU A 1 95 ? 2.381 6.762 9.142 1.00 92.38 95 LEU A CA 1
ATOM 782 C C . LEU A 1 95 ? 1.504 5.742 9.880 1.00 92.38 95 LEU A C 1
ATOM 784 O O . LEU A 1 95 ? 1.128 4.720 9.303 1.00 92.38 95 LEU A O 1
ATOM 788 N N . PHE A 1 96 ? 1.167 6.017 11.142 1.00 90.81 96 PHE A N 1
ATOM 789 C CA . PHE A 1 96 ? 0.325 5.131 11.942 1.00 90.81 96 PHE A CA 1
ATOM 790 C C . PHE A 1 96 ? -1.114 5.085 11.429 1.00 90.81 96 PHE A C 1
ATOM 792 O O . PHE A 1 96 ? -1.669 3.993 11.335 1.00 90.81 96 PHE A O 1
ATOM 799 N N . ASN A 1 97 ? -1.685 6.216 11.008 1.00 91.25 97 ASN A N 1
ATOM 800 C CA . ASN A 1 97 ? -3.022 6.249 10.415 1.00 91.25 97 ASN A CA 1
ATOM 801 C C . ASN A 1 97 ? -3.108 5.375 9.153 1.00 91.25 97 ASN A C 1
ATOM 803 O O . ASN A 1 97 ? -4.049 4.590 9.010 1.00 91.25 97 ASN A O 1
ATOM 807 N N . ASP A 1 98 ? -2.121 5.459 8.255 1.00 92.88 98 ASP A N 1
ATOM 808 C CA . ASP A 1 98 ? -2.098 4.618 7.053 1.00 92.88 98 ASP A CA 1
ATOM 809 C C . ASP A 1 98 ? -1.879 3.141 7.402 1.00 92.88 98 ASP A C 1
ATOM 811 O O . ASP A 1 98 ? -2.527 2.260 6.830 1.00 92.88 98 ASP A O 1
ATOM 815 N N . PHE A 1 99 ? -1.005 2.849 8.369 1.00 92.56 99 PHE A N 1
ATOM 816 C CA . PHE A 1 99 ? -0.771 1.487 8.844 1.00 92.56 99 PHE A CA 1
ATOM 817 C C . PHE A 1 99 ? -2.038 0.847 9.439 1.00 92.56 99 PHE A C 1
ATOM 819 O O . PHE A 1 99 ? -2.402 -0.270 9.057 1.00 92.56 99 PHE A O 1
ATOM 826 N N . GLU A 1 100 ? -2.742 1.564 10.317 1.00 91.06 100 GLU A N 1
ATOM 827 C CA . GLU A 1 100 ? -4.025 1.139 10.886 1.00 91.06 100 GLU A CA 1
ATOM 828 C C . GLU A 1 100 ? -5.082 0.955 9.794 1.00 91.06 100 GLU A C 1
ATOM 830 O O . GLU A 1 100 ? -5.765 -0.070 9.772 1.00 91.06 100 GLU A O 1
ATOM 835 N N . THR A 1 101 ? -5.162 1.883 8.835 1.00 92.50 101 THR A N 1
ATOM 836 C CA . THR A 1 101 ? -6.117 1.819 7.717 1.00 92.50 101 THR A CA 1
ATOM 837 C C . THR A 1 101 ? -5.906 0.573 6.859 1.00 92.50 101 THR A C 1
ATOM 839 O O . THR A 1 101 ? -6.878 -0.092 6.488 1.00 92.50 101 THR A O 1
ATOM 842 N N . VAL A 1 102 ? -4.650 0.222 6.556 1.00 93.88 102 VAL A N 1
ATOM 843 C CA . VAL A 1 102 ? -4.322 -1.000 5.803 1.00 93.88 102 VAL A CA 1
ATOM 844 C C . VAL A 1 102 ? -4.803 -2.240 6.554 1.00 93.88 102 VAL A C 1
ATOM 846 O O . VAL A 1 102 ? -5.435 -3.111 5.953 1.00 93.88 102 VAL A O 1
ATOM 849 N N . ILE A 1 103 ? -4.549 -2.318 7.860 1.00 91.62 103 ILE A N 1
ATOM 850 C CA . ILE A 1 103 ? -4.929 -3.478 8.675 1.00 91.62 103 ILE A CA 1
ATOM 851 C C . ILE A 1 103 ? -6.444 -3.564 8.846 1.00 91.62 103 ILE A C 1
ATOM 853 O O . ILE A 1 103 ? -7.019 -4.633 8.645 1.00 91.62 103 ILE A O 1
ATOM 857 N N . GLU A 1 104 ? -7.108 -2.454 9.163 1.00 91.12 104 GLU A N 1
ATOM 858 C CA . GLU A 1 104 ? -8.562 -2.395 9.291 1.00 91.12 104 GLU A CA 1
ATOM 859 C C . GLU A 1 104 ? -9.243 -2.855 8.000 1.00 91.12 104 GLU A C 1
ATOM 861 O O . GLU A 1 104 ? -10.120 -3.727 8.033 1.00 91.12 104 GLU A O 1
ATOM 866 N N . LYS A 1 105 ? -8.842 -2.300 6.851 1.00 91.88 105 LYS A N 1
ATOM 867 C CA . LYS A 1 105 ? -9.450 -2.665 5.571 1.00 91.88 105 LYS A CA 1
ATOM 868 C C . LYS A 1 105 ? -9.168 -4.122 5.209 1.00 91.88 105 LYS A C 1
ATOM 870 O O . LYS A 1 105 ? -10.105 -4.800 4.798 1.00 91.88 105 LYS A O 1
ATOM 875 N N . ALA A 1 106 ? -7.966 -4.641 5.463 1.00 92.75 106 ALA A N 1
ATOM 876 C CA . ALA A 1 106 ? -7.657 -6.058 5.254 1.00 92.75 106 ALA A CA 1
ATOM 877 C C . ALA A 1 106 ? -8.512 -6.980 6.146 1.00 92.75 106 ALA A C 1
ATOM 879 O O . ALA A 1 106 ? -9.096 -7.951 5.668 1.00 92.75 106 ALA A O 1
ATOM 880 N N . ILE A 1 107 ? -8.687 -6.650 7.432 1.00 91.88 107 ILE A N 1
ATOM 881 C CA . ILE A 1 107 ? -9.560 -7.407 8.349 1.00 91.88 107 ILE A CA 1
ATOM 882 C C . ILE A 1 107 ? -11.011 -7.430 7.840 1.00 91.88 107 ILE A C 1
ATOM 884 O O . ILE A 1 107 ? -11.702 -8.450 7.925 1.00 91.88 107 ILE A O 1
ATOM 888 N N . ARG A 1 108 ? -11.494 -6.312 7.297 1.00 91.56 108 ARG A N 1
ATOM 889 C CA . ARG A 1 108 ? -12.855 -6.217 6.756 1.00 91.56 108 ARG A CA 1
ATOM 890 C C . ARG A 1 108 ? -13.015 -6.975 5.439 1.00 91.56 108 ARG A C 1
ATOM 892 O O . ARG A 1 108 ? -13.998 -7.701 5.302 1.00 91.56 108 ARG A O 1
ATOM 899 N N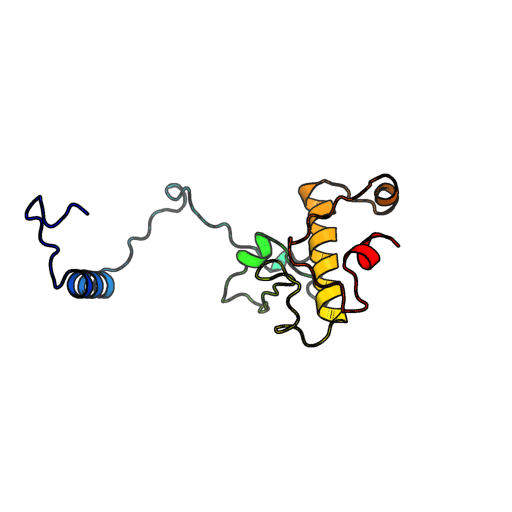 . GLN A 1 109 ? -12.092 -6.786 4.497 1.00 90.56 109 GLN A N 1
ATOM 900 C CA . GLN A 1 109 ? -12.163 -7.316 3.132 1.00 90.56 109 GLN A CA 1
ATOM 901 C C . GLN A 1 109 ? -11.829 -8.811 3.085 1.00 90.56 109 GLN A C 1
ATOM 903 O O . GLN A 1 109 ? -12.604 -9.589 2.531 1.00 90.56 109 GLN A O 1
ATOM 908 N N . ASP A 1 110 ? -10.736 -9.223 3.730 1.00 91.12 110 ASP A N 1
ATOM 909 C CA . ASP A 1 110 ? -10.196 -10.579 3.592 1.00 91.12 110 ASP A CA 1
ATOM 910 C C . ASP A 1 110 ? -10.739 -11.541 4.656 1.00 91.12 110 ASP A C 1
ATOM 912 O O . ASP A 1 110 ? -10.962 -12.720 4.377 1.00 91.12 110 ASP A O 1
ATOM 916 N N . LEU A 1 111 ? -10.977 -11.056 5.883 1.00 90.38 111 LEU A N 1
ATOM 917 C CA . LEU A 1 111 ? -11.502 -11.880 6.986 1.00 90.38 111 LEU A CA 1
ATOM 918 C C . LEU A 1 111 ? -13.018 -11.732 7.187 1.00 90.38 111 LEU A C 1
ATOM 920 O O . LEU A 1 111 ? -13.612 -12.486 7.959 1.00 90.38 111 LEU A O 1
ATOM 924 N N . GLY A 1 112 ? -13.659 -10.765 6.522 1.00 89.81 112 GLY A N 1
ATOM 925 C CA . GLY A 1 112 ? -15.103 -10.524 6.622 1.00 89.81 112 GLY A CA 1
ATOM 926 C C . GLY A 1 112 ? -15.570 -9.960 7.972 1.00 89.81 112 GLY A C 1
ATOM 927 O O . GLY A 1 112 ? -16.774 -9.946 8.253 1.00 89.81 112 GLY A O 1
ATOM 928 N N . LEU A 1 113 ? -14.658 -9.477 8.825 1.00 91.00 113 LEU A N 1
ATOM 929 C CA . LEU A 1 113 ? -14.974 -8.947 10.159 1.00 91.00 113 LEU A CA 1
ATOM 930 C C . LEU A 1 113 ? -15.430 -7.481 10.085 1.00 91.00 113 LEU A C 1
ATOM 932 O O . LEU A 1 113 ? -14.781 -6.563 10.582 1.00 91.00 113 LEU A O 1
ATOM 936 N N . SER A 1 114 ? -16.593 -7.264 9.473 1.00 87.50 114 SER A N 1
ATOM 937 C CA . SER A 1 114 ? -17.139 -5.935 9.157 1.00 87.50 114 SER A CA 1
ATOM 938 C C . SER A 1 114 ? -17.644 -5.114 10.353 1.00 87.50 114 SER A C 1
ATOM 940 O O . SER A 1 114 ? -17.923 -3.926 10.201 1.00 87.50 114 SER A O 1
ATOM 942 N N . ARG A 1 115 ? -17.790 -5.697 11.547 1.00 88.75 115 ARG A N 1
ATOM 943 C CA . ARG A 1 115 ? -18.316 -4.994 12.730 1.00 88.75 115 ARG A CA 1
ATOM 944 C C . ARG A 1 115 ? -17.255 -4.887 13.811 1.00 88.75 115 ARG A C 1
ATOM 946 O O . ARG A 1 115 ? -16.902 -5.897 14.402 1.00 88.75 115 ARG A O 1
ATOM 953 N N . ASN A 1 116 ? -16.857 -3.671 14.170 1.00 85.62 116 ASN A N 1
ATOM 954 C CA . ASN A 1 116 ? -15.820 -3.443 15.188 1.00 85.62 116 ASN A CA 1
ATOM 955 C C . ASN A 1 116 ? -16.200 -4.036 16.551 1.00 85.62 116 ASN A C 1
ATOM 957 O O . ASN A 1 116 ? -15.336 -4.427 17.323 1.00 85.62 116 ASN A O 1
ATOM 961 N N . SER A 1 117 ? -17.499 -4.175 16.834 1.00 89.25 117 SER A N 1
ATOM 962 C CA . SER A 1 117 ? -17.992 -4.771 18.079 1.00 89.25 117 SER A CA 1
ATOM 963 C C . SER A 1 117 ? -17.598 -6.236 18.282 1.00 89.25 117 SER A C 1
ATOM 965 O O . SER A 1 117 ? -17.670 -6.723 19.409 1.00 89.25 117 SER A O 1
ATOM 967 N N . VAL A 1 118 ? -17.207 -6.956 17.224 1.00 89.25 118 VAL A N 1
ATOM 968 C CA . VAL A 1 118 ? -16.758 -8.353 17.341 1.00 89.25 118 VAL A CA 1
ATOM 969 C C . VAL A 1 118 ? -15.252 -8.464 17.547 1.00 89.25 118 VAL A C 1
ATOM 971 O O . VAL A 1 118 ? -14.800 -9.489 18.040 1.00 89.25 118 VAL A O 1
ATOM 974 N N . TRP A 1 119 ? -14.480 -7.423 17.230 1.00 89.31 119 TRP A N 1
ATOM 975 C CA . TRP A 1 119 ? -13.018 -7.454 17.304 1.00 89.31 119 TRP A CA 1
ATOM 976 C C . TRP A 1 119 ? -12.473 -7.767 18.708 1.00 89.31 119 TRP A C 1
ATOM 978 O O . TRP A 1 119 ? -11.549 -8.574 18.779 1.00 89.31 119 TRP A O 1
ATOM 988 N N . PRO A 1 120 ? -13.072 -7.290 19.824 1.00 90.69 120 PRO A N 1
ATOM 989 C CA . PRO A 1 120 ? -12.625 -7.660 21.173 1.00 90.69 120 PRO A CA 1
ATOM 990 C C . PRO A 1 120 ? -12.703 -9.162 21.498 1.00 90.69 120 PRO A C 1
ATOM 992 O O . PRO A 1 120 ? -12.188 -9.596 22.523 1.00 90.69 120 PRO A O 1
ATOM 995 N N . GLN A 1 121 ? -13.377 -9.965 20.666 1.00 91.38 121 GLN A N 1
ATOM 996 C CA . GLN A 1 121 ? -13.468 -11.421 20.829 1.00 91.38 121 GLN A CA 1
ATOM 997 C C . GLN A 1 121 ? -12.260 -12.157 20.232 1.00 91.38 121 GLN A C 1
ATOM 999 O O . GLN A 1 121 ? -12.144 -13.373 20.392 1.00 91.38 121 GLN A O 1
ATOM 1004 N N . TYR A 1 122 ? -11.378 -11.440 19.535 1.00 90.19 122 TYR A N 1
ATOM 1005 C CA . TYR A 1 122 ? -10.206 -11.987 18.870 1.00 90.19 122 TYR A CA 1
ATOM 1006 C C . TYR A 1 122 ? -8.932 -11.579 19.608 1.00 90.19 122 TYR A C 1
ATOM 1008 O O . TYR A 1 122 ? -8.852 -10.528 20.237 1.00 90.19 122 TYR A O 1
ATOM 1016 N N . SER A 1 123 ? -7.911 -12.423 19.511 1.00 89.56 123 SER A N 1
ATOM 1017 C CA . SER A 1 123 ? -6.546 -12.093 19.917 1.00 89.56 123 SER A CA 1
ATOM 1018 C C . SER A 1 123 ? -5.671 -12.008 18.673 1.00 89.56 123 SER A C 1
ATOM 1020 O O . SER A 1 123 ? -5.874 -12.768 17.725 1.00 89.56 123 SER A O 1
ATOM 1022 N N . CYS A 1 124 ? -4.696 -11.101 18.674 1.00 86.00 124 CYS A N 1
ATOM 1023 C CA . CYS A 1 124 ? -3.738 -10.963 17.583 1.00 86.00 124 CYS A CA 1
ATOM 1024 C C . CYS A 1 124 ? -2.377 -11.541 17.983 1.00 86.00 124 CYS A C 1
ATOM 1026 O O . CYS A 1 124 ? -1.967 -11.453 19.141 1.00 86.00 124 CYS A O 1
ATOM 1028 N N . VAL A 1 125 ? -1.673 -12.126 17.015 1.00 88.44 125 VAL A N 1
ATOM 1029 C CA . VAL A 1 125 ? -0.279 -12.548 17.161 1.00 88.44 125 VAL A CA 1
ATOM 1030 C C . VAL A 1 125 ? 0.536 -11.777 16.135 1.00 88.44 125 VAL A C 1
ATOM 1032 O O . VAL A 1 125 ? 0.371 -11.982 14.934 1.00 88.44 125 VAL A O 1
ATOM 1035 N N . PHE A 1 126 ? 1.421 -10.906 16.614 1.00 82.69 126 PHE A N 1
ATOM 1036 C CA . PHE A 1 126 ? 2.327 -10.144 15.764 1.00 82.69 126 PHE A CA 1
ATOM 1037 C C . PHE A 1 126 ? 3.650 -10.878 15.594 1.00 82.69 126 PHE A C 1
ATOM 1039 O O . PHE A 1 126 ? 4.283 -11.289 16.567 1.00 82.69 126 PHE A O 1
ATOM 1046 N N . VAL A 1 127 ? 4.070 -11.022 14.340 1.00 84.50 127 VAL A N 1
ATOM 1047 C CA . VAL A 1 127 ? 5.412 -11.491 14.002 1.00 84.50 127 VAL A CA 1
ATOM 1048 C C . VAL A 1 127 ? 6.298 -10.264 13.851 1.00 84.50 127 VAL A C 1
ATOM 1050 O O . VAL A 1 127 ? 6.033 -9.412 13.006 1.00 84.50 127 VAL A O 1
ATOM 1053 N N . ILE A 1 128 ? 7.337 -10.184 14.676 1.00 82.31 128 ILE A N 1
ATOM 1054 C CA . ILE A 1 128 ? 8.314 -9.093 14.662 1.00 82.31 128 ILE A CA 1
ATOM 1055 C C . ILE A 1 128 ? 9.656 -9.576 14.096 1.00 82.31 128 ILE A C 1
ATOM 1057 O O . ILE A 1 128 ? 9.968 -10.764 14.219 1.00 82.31 128 ILE A O 1
ATOM 1061 N N . PRO A 1 129 ? 10.462 -8.688 13.488 1.00 83.31 129 PRO A N 1
ATOM 1062 C CA . PRO A 1 129 ? 11.833 -9.009 13.109 1.00 83.31 129 PRO A CA 1
ATOM 1063 C C . PRO A 1 129 ? 12.681 -9.430 14.318 1.00 83.31 129 PRO A C 1
ATOM 1065 O O . PRO A 1 129 ? 12.508 -8.909 15.419 1.00 83.31 129 PRO A O 1
ATOM 1068 N N . ASP A 1 130 ? 13.655 -10.317 14.097 1.00 81.56 130 ASP A N 1
ATOM 1069 C CA . ASP A 1 130 ? 14.555 -10.806 15.155 1.00 81.56 130 ASP A CA 1
ATOM 1070 C C . ASP A 1 130 ? 15.315 -9.668 15.854 1.00 81.56 130 ASP A C 1
ATOM 1072 O O . ASP A 1 130 ? 15.473 -9.658 17.076 1.00 81.56 130 ASP A O 1
ATOM 1076 N N . LEU A 1 131 ? 15.782 -8.697 15.066 1.00 80.06 131 LEU A N 1
ATOM 1077 C CA . LEU A 1 131 ? 16.428 -7.486 15.552 1.00 80.06 131 LEU A CA 1
ATOM 1078 C C . LEU A 1 131 ? 15.395 -6.361 15.609 1.00 80.06 131 LEU A C 1
ATOM 1080 O O . LEU A 1 131 ? 15.457 -5.464 14.786 1.00 80.06 131 LEU A O 1
ATOM 1084 N N . TYR A 1 132 ? 14.434 -6.415 16.527 1.00 74.06 132 TYR A N 1
ATOM 1085 C CA . TYR A 1 132 ? 13.523 -5.290 16.757 1.00 74.06 132 TYR A CA 1
ATOM 1086 C C . TYR A 1 132 ? 14.147 -4.281 17.728 1.00 74.06 132 TYR A C 1
ATOM 1088 O O . TYR A 1 132 ? 14.828 -4.662 18.686 1.00 74.06 132 TYR A O 1
ATOM 1096 N N . ASP A 1 133 ? 13.916 -2.993 17.484 1.00 65.75 133 ASP A N 1
ATOM 1097 C CA . ASP A 1 133 ? 14.319 -1.944 18.413 1.00 65.75 133 ASP A CA 1
ATOM 1098 C C . ASP A 1 133 ? 13.231 -1.754 19.480 1.00 65.75 133 ASP A C 1
ATOM 1100 O O . ASP A 1 133 ? 12.039 -1.741 19.180 1.00 65.75 133 ASP A O 1
ATOM 1104 N N . LYS A 1 134 ? 13.648 -1.629 20.740 1.00 65.25 134 LYS A N 1
ATOM 1105 C CA . LYS A 1 134 ? 12.775 -1.268 21.872 1.00 65.25 134 LYS A CA 1
ATOM 1106 C C . LYS A 1 134 ? 12.772 0.240 22.123 1.00 65.25 134 LYS A C 1
ATOM 1108 O O . LYS A 1 134 ? 12.019 0.719 22.969 1.00 65.25 134 LYS A O 1
ATOM 1113 N N . TYR A 1 135 ? 13.671 0.975 21.469 1.00 50.97 135 TYR A N 1
ATOM 1114 C CA . TYR A 1 135 ? 13.920 2.388 21.705 1.00 50.97 135 TYR A CA 1
ATOM 1115 C C . TYR A 1 135 ? 13.147 3.270 20.725 1.00 50.97 135 TYR A C 1
ATOM 1117 O O . TYR A 1 135 ? 13.667 3.826 19.768 1.00 50.97 135 TYR A O 1
ATOM 1125 N N . GLY A 1 136 ? 11.878 3.454 21.046 1.00 49.44 136 GLY A N 1
ATOM 1126 C CA . GLY A 1 136 ? 10.999 4.456 20.467 1.00 49.44 136 GLY A CA 1
ATOM 1127 C C . GLY A 1 136 ? 9.668 4.260 21.159 1.00 49.44 136 GLY A C 1
ATOM 1128 O O . GLY A 1 136 ? 9.136 3.163 21.104 1.00 49.44 136 GLY A O 1
ATOM 1129 N N . GLY A 1 137 ? 9.160 5.258 21.882 1.00 49.22 137 GLY A N 1
ATOM 1130 C CA . GLY A 1 137 ? 7.932 5.153 22.692 1.00 49.22 137 GLY A CA 1
ATOM 1131 C C . GLY A 1 137 ? 6.636 4.912 21.902 1.00 49.22 137 GLY A C 1
ATOM 1132 O O . GLY A 1 137 ? 5.571 5.284 22.373 1.00 49.22 137 GLY A O 1
ATOM 1133 N N . TYR A 1 138 ? 6.747 4.344 20.704 1.00 52.91 138 TYR A N 1
ATOM 1134 C CA . TYR A 1 138 ? 5.691 3.894 19.819 1.00 52.91 138 TYR A CA 1
ATOM 1135 C C . TYR A 1 138 ? 5.936 2.411 19.557 1.00 52.91 138 TYR A C 1
ATOM 1137 O O . TYR A 1 138 ? 6.494 2.002 18.540 1.00 52.91 138 TYR A O 1
ATOM 1145 N N . ASP A 1 139 ? 5.593 1.603 20.550 1.00 56.12 139 ASP A N 1
ATOM 1146 C CA . ASP A 1 139 ? 5.589 0.160 20.404 1.00 56.12 139 ASP A CA 1
ATOM 1147 C C . ASP A 1 139 ? 4.403 -0.208 19.504 1.00 56.12 139 ASP A C 1
ATOM 1149 O O . ASP A 1 139 ? 3.257 0.102 19.827 1.00 56.12 139 ASP A O 1
ATOM 1153 N N . VAL A 1 140 ? 4.654 -0.874 18.373 1.00 54.84 140 VAL A N 1
ATOM 1154 C CA . VAL A 1 140 ? 3.573 -1.401 17.521 1.00 54.84 140 VAL A CA 1
ATOM 1155 C C . VAL A 1 140 ? 2.615 -2.283 18.320 1.00 54.84 140 VAL A C 1
ATOM 1157 O O . VAL A 1 140 ? 1.442 -2.362 17.978 1.00 54.84 140 VAL A O 1
ATOM 1160 N N . THR A 1 141 ? 3.070 -2.914 19.408 1.00 56.62 141 THR A N 1
ATOM 1161 C CA . THR A 1 141 ? 2.189 -3.670 20.299 1.00 56.62 141 THR A CA 1
ATOM 1162 C C . THR A 1 141 ? 1.244 -2.768 21.099 1.00 56.62 141 THR A C 1
ATOM 1164 O O . THR A 1 141 ? 0.101 -3.164 21.319 1.00 56.62 141 THR A O 1
ATOM 1167 N N . GLU A 1 142 ? 1.630 -1.538 21.457 1.00 57.94 142 GLU A N 1
ATOM 1168 C CA . GLU A 1 142 ? 0.737 -0.579 22.127 1.00 57.94 142 GLU A CA 1
ATOM 1169 C C . GLU A 1 142 ? -0.405 -0.106 21.220 1.00 57.94 142 GLU A C 1
ATOM 1171 O O . GLU A 1 142 ? -1.500 0.157 21.723 1.00 57.94 142 GLU A O 1
ATOM 1176 N N . THR A 1 143 ? -0.191 -0.051 19.900 1.00 55.06 143 THR A N 1
ATOM 1177 C CA . THR A 1 143 ? -1.244 0.264 18.917 1.00 55.06 143 THR A CA 1
ATOM 1178 C C . THR A 1 143 ? -2.379 -0.768 18.937 1.00 55.06 143 THR A C 1
ATOM 1180 O O . THR A 1 143 ? -3.533 -0.410 18.729 1.00 55.06 143 THR A O 1
ATOM 1183 N N . PHE A 1 144 ? -2.091 -2.038 19.254 1.00 50.91 144 PHE A N 1
ATOM 1184 C CA . PHE A 1 144 ? -3.089 -3.123 19.232 1.00 50.91 144 PHE A CA 1
ATOM 1185 C C . PHE A 1 144 ? -3.553 -3.613 20.611 1.00 50.91 144 PHE A C 1
ATOM 1187 O O . PHE A 1 144 ? -4.476 -4.423 20.676 1.00 50.91 144 PHE A O 1
ATOM 1194 N N . ILE A 1 145 ? -2.919 -3.174 21.704 1.00 47.22 145 ILE A N 1
ATOM 1195 C CA . ILE A 1 145 ? -3.220 -3.635 23.077 1.00 47.22 145 ILE A CA 1
ATOM 1196 C C . ILE A 1 145 ? -4.185 -2.690 23.832 1.00 47.22 145 ILE A C 1
ATOM 1198 O O . ILE A 1 145 ? -4.554 -2.980 24.971 1.00 47.22 145 ILE A O 1
ATOM 1202 N N . LYS A 1 146 ? -4.655 -1.593 23.225 1.00 43.03 146 LYS A N 1
ATOM 1203 C CA . LYS A 1 146 ? -5.665 -0.715 23.850 1.00 43.03 146 LYS A CA 1
ATOM 1204 C C . LYS A 1 146 ? -7.102 -1.196 23.670 1.00 43.03 146 LYS A C 1
ATOM 1206 O O . LYS A 1 146 ? -7.478 -1.550 22.534 1.00 43.03 146 LYS A O 1
#

Organism: Verticillium longisporum (NCBI:txid100787)

Foldseek 3Di:
DPCVVVVNDDDPCPPVVVVVCVVPDDDDDDDPVPDPPDDDAADPVPFPDPVDPLTDDEDSNLVRHDCPDVVHDDDDDLDDPQDGDPPVDPDPVVSVSVVVVRVVVCCCPVVVCVDPVCVVVDDDDDDHDPPDDPPDVPDVVVVVVD

pLDDT: mean 83.49, std 12.22, range [43.03, 95.5]

Radius of gyration: 23.35 Å; chains: 1; bounding box: 54×42×57 Å